Protein AF-A0A834ICP0-F1 (afdb_monomer)

Foldseek 3Di:
DVVVVVVVVVVVVVVPPPVVVVVVCCVVPDDPVVPVQLVVLLVCCVPPRADDPDQPCVVVVHPDSSRSRSVVSSVVVVCVVQCVPVVSVVVVLVVVLVVVCVVCVVVVHDSVVSPD

InterPro domains:
  IPR019392 Mitoguardin [PF10265] (9-115)

Nearest PDB structures (foldseek):
  7x15-assembly1_A  TM=8.744E-01  e=1.264E-04  Danio rerio
  8edv-assembly1_A  TM=8.332E-01  e=4.193E-02  Caenorhabditis elegans
  8edv-assembly2_D  TM=6.110E-01  e=1.012E-02  Caenorhabditis elegans

Structure (mmCIF, N/CA/C/O backbone):
data_AF-A0A834ICP0-F1
#
_entry.id   AF-A0A834ICP0-F1
#
loop_
_atom_site.group_PDB
_atom_site.id
_atom_site.type_symbol
_atom_site.label_atom_id
_atom_site.label_alt_id
_atom_site.label_comp_id
_atom_site.label_asym_id
_atom_site.label_entity_id
_atom_site.label_seq_id
_atom_site.pdbx_PDB_ins_code
_atom_site.Cartn_x
_atom_site.Cartn_y
_atom_site.Cartn_z
_atom_site.occupancy
_atom_site.B_iso_or_equiv
_atom_site.auth_seq_id
_atom_site.auth_comp_id
_atom_site.auth_asym_id
_atom_site.auth_atom_id
_atom_site.pdbx_PDB_model_num
ATOM 1 N N . MET A 1 1 ? -35.637 -8.996 44.145 1.00 51.62 1 MET A N 1
ATOM 2 C CA . MET A 1 1 ? -34.949 -9.848 43.150 1.00 51.62 1 MET A CA 1
ATOM 3 C C . MET A 1 1 ? -34.665 -9.137 41.822 1.00 51.62 1 MET A C 1
ATOM 5 O O . MET A 1 1 ? -33.559 -9.267 41.335 1.00 51.62 1 MET A O 1
ATOM 9 N N . GLN A 1 2 ? -35.584 -8.353 41.232 1.00 51.03 2 GLN A N 1
ATOM 10 C CA . GLN A 1 2 ? -35.299 -7.605 39.980 1.00 51.03 2 GLN A CA 1
ATOM 11 C C . GLN A 1 2 ? -34.540 -6.274 40.172 1.00 51.03 2 GLN A C 1
ATOM 13 O O . GLN A 1 2 ? -34.039 -5.712 39.205 1.00 51.03 2 GLN A O 1
ATOM 18 N N . GLN A 1 3 ? -34.422 -5.778 41.407 1.00 48.97 3 GLN A N 1
ATOM 19 C CA . GLN A 1 3 ? -33.777 -4.493 41.710 1.00 48.97 3 GLN A CA 1
ATOM 20 C C . GLN A 1 3 ? -32.254 -4.600 41.916 1.00 48.97 3 GLN A C 1
ATOM 22 O O . GLN A 1 3 ? -31.555 -3.611 41.738 1.00 48.97 3 GLN A O 1
ATOM 27 N N . GLU A 1 4 ? -31.741 -5.800 42.213 1.00 51.19 4 GLU A N 1
ATOM 28 C CA . GLU A 1 4 ? -30.307 -6.058 42.444 1.00 51.19 4 GLU A CA 1
ATOM 29 C C . GLU A 1 4 ? -29.507 -6.212 41.140 1.00 51.19 4 GLU A C 1
ATOM 31 O O . GLU A 1 4 ? -28.313 -5.915 41.096 1.00 51.19 4 GLU A O 1
ATOM 36 N N . LEU A 1 5 ? -30.169 -6.627 40.053 1.00 54.56 5 LEU A N 1
ATOM 37 C CA . LEU A 1 5 ? -29.543 -6.726 38.735 1.00 54.56 5 LEU A CA 1
ATOM 38 C C . LEU A 1 5 ? -29.235 -5.336 38.176 1.00 54.56 5 LEU A C 1
ATOM 40 O O . LEU A 1 5 ? -28.114 -5.104 37.754 1.00 54.56 5 LEU A O 1
ATOM 44 N N . ALA A 1 6 ? -30.163 -4.377 38.246 1.00 53.78 6 ALA A N 1
ATOM 45 C CA . ALA A 1 6 ? -29.900 -3.021 37.758 1.00 53.78 6 ALA A CA 1
ATOM 46 C C . ALA A 1 6 ? -28.702 -2.378 38.482 1.00 53.78 6 ALA A C 1
ATOM 48 O O . ALA A 1 6 ? -27.810 -1.847 37.828 1.00 53.78 6 ALA A O 1
ATOM 49 N N . SER A 1 7 ? -28.623 -2.507 39.810 1.00 52.59 7 SER A N 1
ATOM 50 C CA . SER A 1 7 ? -27.489 -2.004 40.597 1.00 52.59 7 SER A CA 1
ATOM 51 C C . SER A 1 7 ? -26.161 -2.669 40.237 1.00 52.59 7 SER A C 1
ATOM 53 O O . SER A 1 7 ? -25.155 -1.977 40.178 1.00 52.59 7 SER A O 1
ATOM 55 N N . SER A 1 8 ? -26.152 -3.968 39.921 1.00 52.59 8 SER A N 1
ATOM 56 C CA . SER A 1 8 ? -24.935 -4.663 39.480 1.00 52.59 8 SER A CA 1
ATOM 57 C C . SER A 1 8 ? -24.444 -4.171 38.112 1.00 52.59 8 SER A C 1
ATOM 59 O O . SER A 1 8 ? -23.240 -4.051 37.913 1.00 52.59 8 SER A O 1
ATOM 61 N N . TRP A 1 9 ? -25.345 -3.827 37.185 1.00 52.19 9 TRP A N 1
ATOM 62 C CA . TRP A 1 9 ? -24.963 -3.246 35.890 1.00 52.19 9 TRP A CA 1
ATOM 63 C C . TRP A 1 9 ? -24.444 -1.809 36.036 1.00 52.19 9 TRP A C 1
A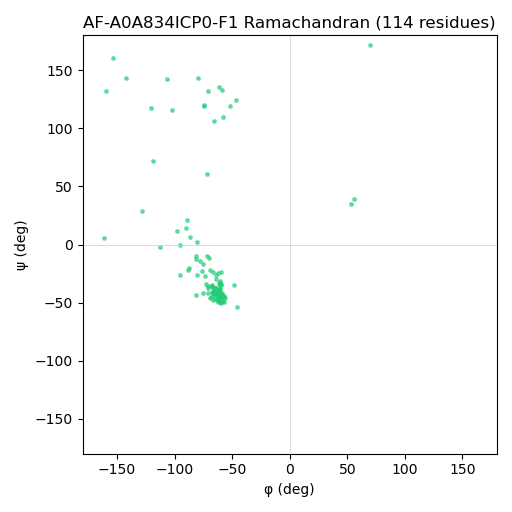TOM 65 O O . TRP A 1 9 ? -23.489 -1.443 35.358 1.00 52.19 9 TRP A O 1
ATOM 75 N N . PHE A 1 10 ? -25.028 -1.013 36.940 1.00 51.12 10 PHE A N 1
ATOM 76 C CA . PHE A 1 10 ? -24.539 0.338 37.241 1.00 51.12 10 PHE A CA 1
ATOM 77 C C . PHE A 1 10 ? -23.203 0.330 38.001 1.00 51.12 10 PHE A C 1
ATOM 79 O O . PHE A 1 10 ? -22.361 1.174 37.722 1.00 51.12 10 PHE A O 1
ATOM 86 N N . GLN A 1 11 ? -22.969 -0.635 38.895 1.00 48.97 11 GLN A N 1
ATOM 87 C CA . GLN A 1 11 ? -21.700 -0.770 39.626 1.00 48.97 11 GLN A CA 1
ATOM 88 C C . GLN A 1 11 ? -20.552 -1.271 38.738 1.00 48.97 11 GLN A C 1
ATOM 90 O O . GLN A 1 11 ? -19.422 -0.828 38.899 1.00 48.97 11 GLN A O 1
ATOM 95 N N . ASN A 1 12 ? -20.831 -2.130 37.754 1.00 50.59 12 ASN A N 1
ATOM 96 C CA . ASN A 1 12 ? -19.814 -2.602 36.805 1.00 50.59 12 ASN A CA 1
ATOM 97 C C . ASN A 1 12 ? -19.440 -1.552 35.740 1.00 50.59 12 ASN A C 1
ATOM 99 O O . ASN A 1 12 ? -18.420 -1.694 35.077 1.00 50.59 12 ASN A O 1
ATOM 103 N N . ALA A 1 13 ? -20.254 -0.509 35.557 1.00 48.78 13 ALA A N 1
ATOM 104 C CA . ALA A 1 13 ? -19.921 0.634 34.703 1.00 48.78 13 ALA A CA 1
ATOM 105 C C . ALA A 1 13 ? -19.008 1.655 35.410 1.00 48.78 13 ALA A C 1
ATOM 107 O O . ALA A 1 13 ? -18.505 2.574 34.768 1.00 48.78 13 ALA A O 1
ATOM 108 N N . GLU A 1 14 ? -18.813 1.498 36.724 1.00 50.12 14 GLU A N 1
ATOM 109 C CA . GLU A 1 14 ? -17.978 2.360 37.562 1.00 50.12 14 GLU A CA 1
ATOM 110 C C . GLU A 1 14 ? -16.550 1.814 37.741 1.00 50.12 14 GLU A C 1
ATOM 112 O O . GLU A 1 14 ? -15.701 2.489 38.320 1.00 50.12 14 GLU A O 1
ATOM 117 N N . GLU A 1 15 ? -16.232 0.656 37.145 1.00 49.84 15 GLU A N 1
ATOM 118 C CA . GLU A 1 15 ? -14.857 0.320 36.748 1.00 49.84 15 GLU A CA 1
ATOM 119 C C . GLU A 1 15 ? -14.487 1.192 35.535 1.00 49.84 15 GLU A C 1
ATOM 121 O O . GLU A 1 15 ? -14.274 0.745 34.408 1.00 49.84 15 GLU A O 1
ATOM 126 N N . VAL A 1 16 ? -14.524 2.502 35.771 1.00 53.66 16 VAL A N 1
ATOM 127 C CA . VAL A 1 16 ? -14.046 3.532 34.867 1.00 53.66 16 VAL A CA 1
ATOM 128 C C . VAL A 1 16 ? -12.546 3.313 34.796 1.00 53.66 16 VAL A C 1
ATOM 130 O O . VAL A 1 16 ? -11.838 3.586 35.763 1.00 53.66 16 VAL A O 1
ATOM 133 N N . ALA A 1 17 ? -12.074 2.769 33.674 1.00 56.22 17 ALA A N 1
ATOM 134 C CA . ALA A 1 17 ? -10.652 2.754 33.364 1.00 56.22 17 ALA A CA 1
ATOM 135 C C . ALA A 1 17 ? -10.097 4.162 33.627 1.00 56.22 17 ALA A C 1
ATOM 137 O O . ALA A 1 17 ? -10.661 5.141 33.129 1.00 56.22 17 ALA A O 1
ATOM 138 N N . ASP A 1 18 ? -9.063 4.266 34.466 1.00 61.38 18 ASP A N 1
ATOM 139 C CA . ASP A 1 18 ? -8.498 5.551 34.859 1.00 61.38 18 ASP A CA 1
ATOM 140 C C . ASP A 1 18 ? -8.045 6.287 33.592 1.00 61.38 18 ASP A C 1
ATOM 142 O O . ASP A 1 18 ? -7.114 5.875 32.899 1.00 61.38 18 ASP A O 1
ATOM 146 N N . LEU A 1 19 ? -8.757 7.360 33.242 1.00 58.25 19 LEU A N 1
ATOM 147 C CA . LEU A 1 19 ? -8.530 8.109 32.006 1.00 58.25 19 LEU A CA 1
ATOM 148 C C . LEU A 1 19 ? -7.104 8.680 31.950 1.00 58.25 19 LEU A C 1
ATOM 150 O O . LEU A 1 19 ? -6.578 8.875 30.857 1.00 58.25 19 LEU A O 1
ATOM 154 N N . LYS A 1 20 ? -6.454 8.874 33.109 1.00 58.22 20 LYS A N 1
ATOM 155 C CA . LYS A 1 20 ? -5.036 9.252 33.197 1.00 58.22 20 LYS A CA 1
ATOM 156 C C . LYS A 1 20 ? -4.085 8.165 32.719 1.00 58.22 20 LYS A C 1
ATOM 158 O O . LYS A 1 20 ? -3.076 8.478 32.098 1.00 58.22 20 LYS A O 1
ATOM 163 N N . GLU A 1 21 ? -4.397 6.902 32.986 1.00 59.84 21 GLU A N 1
ATOM 164 C CA . GLU A 1 21 ? -3.594 5.779 32.500 1.00 59.84 21 GLU A CA 1
ATOM 165 C C . GLU A 1 21 ? -3.656 5.740 30.964 1.00 59.84 21 GLU A C 1
ATOM 167 O O . GLU A 1 21 ? -2.644 5.547 30.298 1.00 59.84 21 GLU A O 1
ATOM 172 N N . PHE A 1 22 ? -4.822 6.050 30.385 1.00 56.78 22 PHE A N 1
ATOM 173 C CA . PHE A 1 22 ? -5.014 6.186 28.937 1.00 56.78 22 PHE A CA 1
ATOM 174 C C . PHE A 1 22 ? -4.276 7.394 28.324 1.00 56.78 22 PHE A C 1
ATOM 176 O O . PHE A 1 22 ? -3.785 7.296 27.198 1.00 56.78 22 PHE A O 1
ATOM 183 N N . GLU A 1 23 ? -4.163 8.514 29.050 1.00 59.50 23 GLU A N 1
ATOM 184 C CA . GLU A 1 23 ? -3.366 9.681 28.635 1.00 59.50 23 GLU A CA 1
ATOM 185 C C . GLU A 1 23 ? -1.866 9.352 28.554 1.00 59.50 23 GLU A C 1
ATOM 187 O O . GLU A 1 23 ? -1.224 9.742 27.580 1.00 59.50 23 GLU A O 1
ATOM 192 N N . GLU A 1 24 ? -1.311 8.569 29.488 1.00 62.66 24 GLU A N 1
ATOM 193 C CA . GLU A 1 24 ? 0.093 8.118 29.422 1.00 62.66 24 GLU A CA 1
ATOM 194 C C . GLU A 1 24 ? 0.363 7.206 28.210 1.00 62.66 24 GLU A C 1
ATOM 196 O O . GLU A 1 24 ? 1.457 7.218 27.641 1.00 62.66 24 GLU A O 1
ATOM 201 N N . PHE A 1 25 ? -0.641 6.448 27.757 1.00 58.56 25 PHE A N 1
ATOM 202 C CA . PHE A 1 25 ? -0.551 5.671 26.517 1.00 58.56 25 PHE A CA 1
ATOM 203 C C . PHE A 1 25 ? -0.693 6.530 25.252 1.00 58.56 25 PHE A C 1
ATOM 205 O O . PHE A 1 25 ? -0.207 6.122 24.194 1.00 58.56 25 PHE A O 1
ATOM 212 N N . SER A 1 26 ? -1.315 7.710 25.331 1.00 59.66 26 SER A N 1
ATOM 213 C CA . SER A 1 26 ? -1.521 8.589 24.169 1.00 59.66 26 SER A CA 1
ATOM 214 C C . SER A 1 26 ? -0.208 9.104 23.565 1.00 59.66 26 SER A C 1
ATOM 216 O O . SER A 1 26 ? -0.131 9.299 22.358 1.00 59.66 26 SER A O 1
ATOM 218 N N . ASP A 1 27 ? 0.865 9.196 24.357 1.00 60.16 27 ASP A N 1
ATOM 219 C CA . ASP A 1 27 ? 2.204 9.527 23.851 1.00 60.16 27 ASP A CA 1
ATOM 220 C C . ASP A 1 27 ? 2.816 8.395 22.996 1.00 60.16 27 ASP A C 1
ATOM 222 O O . ASP A 1 27 ? 3.705 8.633 22.174 1.00 60.16 27 ASP A O 1
ATOM 226 N N . TYR A 1 28 ? 2.340 7.154 23.159 1.00 59.84 28 TYR A N 1
ATOM 227 C CA . TYR A 1 28 ? 2.800 5.982 22.403 1.00 59.84 28 TYR A CA 1
ATOM 228 C C . TYR A 1 28 ? 1.931 5.676 21.181 1.00 59.84 28 TYR A C 1
ATOM 230 O O . TYR A 1 28 ? 2.415 5.071 20.217 1.00 59.84 28 TYR A O 1
ATOM 238 N N . PHE A 1 29 ? 0.659 6.076 21.208 1.00 61.06 29 PHE A N 1
ATOM 239 C CA . PHE A 1 29 ? -0.268 5.884 20.102 1.00 61.06 29 PHE A CA 1
ATOM 240 C C . PHE A 1 29 ? -0.440 7.194 19.345 1.00 61.06 29 PHE A C 1
ATOM 242 O O . PHE A 1 29 ? -0.963 8.154 19.898 1.00 61.06 29 PHE A O 1
ATOM 249 N N . PRO A 1 30 ? -0.037 7.261 18.069 1.00 67.31 30 PRO A N 1
ATOM 250 C CA . PRO A 1 30 ? -0.163 8.501 17.334 1.00 67.31 30 PRO A CA 1
ATOM 251 C C . PRO A 1 30 ? -1.635 8.908 17.236 1.00 67.31 30 PRO A C 1
ATOM 253 O O . PRO A 1 30 ? -2.496 8.075 16.935 1.00 67.31 30 PRO A O 1
ATOM 256 N N . ASP A 1 31 ? -1.894 10.192 17.482 1.00 75.38 31 ASP A N 1
ATOM 257 C CA . ASP A 1 31 ? -3.235 10.763 17.480 1.00 75.38 31 ASP A CA 1
ATOM 258 C C . ASP A 1 31 ? -3.960 10.416 16.174 1.00 75.38 31 ASP A C 1
ATOM 260 O O . ASP A 1 31 ? -3.519 10.767 15.073 1.00 75.38 31 ASP A O 1
ATOM 264 N N . LEU A 1 32 ? -5.079 9.701 16.290 1.00 70.50 32 LEU A N 1
ATOM 265 C CA . LEU A 1 32 ? -5.865 9.255 15.147 1.00 70.50 32 LEU A CA 1
ATOM 266 C C . LEU A 1 32 ? -6.408 10.440 14.336 1.00 70.50 32 LEU A C 1
ATOM 268 O O . LEU A 1 32 ? -6.683 10.288 13.142 1.00 70.50 32 LEU A O 1
ATOM 272 N N . GLU A 1 33 ? -6.561 11.609 14.965 1.00 76.69 33 GLU A N 1
ATOM 273 C CA . GLU A 1 33 ? -6.957 12.860 14.312 1.00 76.69 33 GLU A CA 1
ATOM 274 C C . GLU A 1 33 ? -5.895 13.378 13.338 1.00 76.69 33 GLU A C 1
ATOM 276 O O . GLU A 1 33 ? -6.230 14.020 12.340 1.00 76.69 33 GLU A O 1
ATOM 281 N N . SER A 1 34 ? -4.629 12.994 13.524 1.00 86.88 34 SER A N 1
ATOM 282 C CA . SER A 1 34 ? -3.542 13.343 12.604 1.00 86.88 34 SER A CA 1
ATOM 283 C C . SER A 1 34 ? -3.594 12.590 11.263 1.00 86.88 34 SER A C 1
ATOM 285 O O . SER A 1 34 ? -2.880 12.949 10.321 1.00 86.88 34 SER A O 1
ATOM 287 N N . TYR A 1 35 ?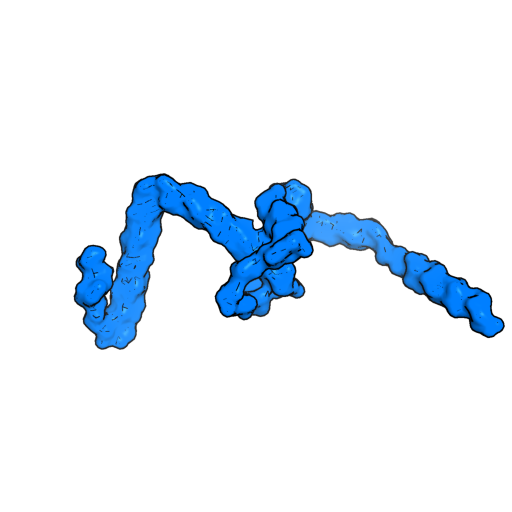 -4.466 11.579 11.124 1.00 90.25 35 TYR A N 1
ATOM 288 C CA . TYR A 1 35 ? -4.552 10.715 9.941 1.00 90.25 35 TYR A CA 1
ATOM 289 C C . TYR A 1 35 ? -5.917 10.788 9.239 1.00 90.25 35 TYR A C 1
ATOM 291 O O . TYR A 1 35 ? -6.676 9.810 9.232 1.00 90.25 35 TYR A O 1
ATOM 299 N N . PRO A 1 36 ? -6.232 11.898 8.547 1.00 91.19 36 PRO A N 1
ATOM 300 C CA . PRO A 1 36 ? -7.550 12.110 7.943 1.00 91.19 36 PRO A CA 1
ATOM 301 C C . PRO A 1 36 ? -7.921 11.048 6.897 1.00 91.19 36 PRO A C 1
ATOM 303 O O . PRO A 1 36 ? -9.084 10.659 6.791 1.00 91.19 36 PRO A O 1
ATOM 306 N N . LEU A 1 37 ? -6.940 10.523 6.150 1.00 91.62 37 LEU A N 1
ATOM 307 C CA . LEU A 1 37 ? -7.170 9.436 5.189 1.00 91.62 37 LEU A CA 1
ATOM 308 C C . LEU A 1 37 ? -7.586 8.136 5.883 1.00 91.62 37 LEU A C 1
ATOM 310 O O . LEU A 1 37 ? -8.468 7.432 5.398 1.00 91.62 37 LEU A O 1
ATOM 314 N N . TYR A 1 38 ? -6.976 7.833 7.028 1.00 94.94 38 TYR A N 1
ATOM 315 C CA . TYR A 1 38 ? -7.297 6.635 7.792 1.00 94.94 38 TYR A CA 1
ATOM 316 C C . TYR A 1 38 ? -8.672 6.748 8.448 1.00 94.94 38 TYR A C 1
ATOM 318 O O . TYR A 1 38 ? -9.469 5.821 8.349 1.00 94.94 38 TYR A O 1
ATOM 326 N N . GLN A 1 39 ? -9.013 7.913 9.002 1.00 94.31 39 GLN A N 1
ATOM 327 C CA . GLN A 1 39 ? -10.363 8.160 9.509 1.00 94.31 39 GLN A CA 1
ATOM 328 C C . GLN A 1 39 ? -11.433 8.023 8.418 1.00 94.31 39 GLN A C 1
ATOM 330 O O . GLN A 1 39 ? -12.479 7.414 8.643 1.00 94.31 39 GLN A O 1
ATOM 335 N N . ALA A 1 40 ? -11.177 8.558 7.220 1.00 94.38 40 ALA A N 1
ATOM 336 C CA . ALA A 1 40 ? -12.079 8.389 6.085 1.00 94.38 40 ALA A CA 1
ATOM 337 C C . ALA A 1 40 ? -12.232 6.907 5.697 1.00 94.38 40 ALA A C 1
ATOM 339 O O . ALA A 1 40 ? -13.344 6.456 5.423 1.00 94.38 40 ALA A O 1
ATOM 340 N N . ALA A 1 41 ? -11.140 6.138 5.740 1.00 96.38 41 ALA A N 1
ATOM 341 C CA . ALA A 1 41 ? -11.169 4.703 5.486 1.00 96.38 41 ALA A CA 1
ATOM 342 C C . ALA A 1 41 ? -12.000 3.938 6.531 1.00 96.38 41 ALA A C 1
ATOM 344 O O . ALA A 1 41 ? -12.781 3.067 6.156 1.00 96.38 41 ALA A O 1
ATOM 345 N N . LEU A 1 42 ? -11.895 4.281 7.819 1.00 94.94 42 LEU A N 1
ATOM 346 C CA . LEU A 1 42 ? -12.711 3.667 8.875 1.00 94.94 42 LEU A CA 1
ATOM 347 C C . LEU A 1 42 ? -14.206 3.959 8.679 1.00 94.94 42 LEU A C 1
ATOM 349 O O . LEU A 1 42 ? -15.020 3.041 8.715 1.00 94.94 42 LEU A O 1
ATOM 353 N N . LYS A 1 43 ? -14.564 5.200 8.329 1.00 94.94 43 LYS A N 1
ATOM 354 C CA . LYS A 1 43 ? -15.950 5.546 7.965 1.00 94.94 43 LYS A CA 1
ATOM 355 C C . LYS A 1 43 ? -16.440 4.759 6.747 1.00 94.94 43 LYS A C 1
ATOM 357 O O . LYS A 1 43 ? -17.602 4.366 6.683 1.00 94.94 43 LYS A O 1
ATOM 362 N N . GLN A 1 44 ? -15.583 4.531 5.752 1.00 95.62 44 GLN A N 1
ATOM 363 C CA . GLN A 1 44 ? -15.942 3.704 4.599 1.00 95.62 44 GLN A CA 1
ATOM 364 C C . GLN A 1 44 ? -16.149 2.236 4.995 1.00 95.62 44 GLN A C 1
ATOM 366 O O . GLN A 1 44 ? -17.086 1.599 4.509 1.00 95.62 44 GLN A O 1
ATOM 371 N N . LEU A 1 45 ? -15.300 1.709 5.879 1.00 96.44 45 LEU A N 1
ATOM 372 C CA . LEU A 1 45 ? -15.419 0.351 6.396 1.00 96.44 45 LEU A CA 1
ATOM 373 C C . LEU A 1 45 ? -16.781 0.133 7.071 1.00 96.44 45 LEU A C 1
ATOM 375 O O . LEU A 1 45 ? -17.437 -0.861 6.773 1.00 96.44 45 LEU A O 1
ATOM 379 N N . GLU A 1 46 ? -17.225 1.081 7.897 1.00 94.88 46 GLU A N 1
ATOM 380 C CA . GLU A 1 46 ? -18.525 1.039 8.583 1.00 94.88 46 GLU A CA 1
ATOM 381 C C . GLU A 1 46 ? -19.718 1.104 7.615 1.00 94.88 46 GLU A C 1
ATOM 383 O O . GLU A 1 46 ? -20.698 0.383 7.786 1.00 94.88 46 GLU A O 1
ATOM 388 N N . ASN A 1 47 ? -19.637 1.949 6.582 1.00 90.69 47 ASN A N 1
ATOM 389 C CA . ASN A 1 47 ? -20.778 2.253 5.711 1.00 90.69 47 ASN A CA 1
ATOM 390 C C . ASN A 1 47 ? -20.948 1.302 4.516 1.00 90.69 47 ASN A C 1
ATOM 392 O O . ASN A 1 47 ? -22.031 1.228 3.937 1.00 90.69 47 ASN A O 1
ATOM 396 N N . GLY A 1 48 ? -19.892 0.603 4.100 1.00 84.94 48 GLY A N 1
ATOM 397 C CA . GLY A 1 48 ? -19.945 -0.241 2.900 1.00 84.94 48 GLY A CA 1
ATOM 398 C C . GLY A 1 48 ? -18.855 -1.299 2.801 1.00 84.94 48 GLY A C 1
ATOM 399 O O . GLY A 1 48 ? -18.761 -1.983 1.781 1.00 84.94 48 GLY A O 1
ATOM 400 N N . GLY A 1 49 ? -18.031 -1.445 3.839 1.00 92.25 49 GLY A N 1
ATOM 401 C CA . GLY A 1 49 ? -16.885 -2.336 3.820 1.00 92.25 49 GLY A CA 1
ATOM 402 C C . GLY A 1 49 ? -15.759 -1.863 2.895 1.00 92.25 49 GLY A C 1
ATOM 403 O O . GLY A 1 49 ? -15.874 -0.923 2.105 1.00 92.25 49 GLY A O 1
ATOM 404 N N . ILE A 1 50 ? -14.626 -2.555 2.981 1.00 96.75 50 ILE A N 1
ATOM 405 C CA . ILE A 1 50 ? -13.477 -2.341 2.099 1.00 96.75 50 ILE A CA 1
ATOM 406 C C . ILE A 1 50 ? -13.199 -3.659 1.373 1.00 96.75 50 ILE A C 1
ATOM 408 O O . ILE A 1 50 ? -12.848 -4.646 2.024 1.00 96.75 50 ILE A O 1
ATOM 412 N N . PRO A 1 51 ? -13.311 -3.705 0.031 1.00 94.94 51 PRO A N 1
ATOM 413 C CA . PRO A 1 51 ? -13.039 -4.921 -0.720 1.00 94.94 51 PRO A CA 1
ATOM 414 C C . PRO A 1 51 ? -11.615 -5.417 -0.485 1.00 94.94 51 PRO A C 1
ATOM 416 O O . PRO A 1 51 ? -10.642 -4.666 -0.598 1.00 94.94 51 PRO A O 1
ATOM 419 N N . CYS A 1 52 ? -11.459 -6.705 -0.217 1.00 95.25 52 CYS A N 1
ATOM 420 C CA . CYS A 1 52 ? -10.154 -7.321 -0.047 1.00 95.25 52 CYS A CA 1
ATOM 421 C C . CYS A 1 52 ? -10.144 -8.720 -0.660 1.00 95.25 52 CYS A C 1
ATOM 423 O O . CYS A 1 52 ? -11.140 -9.431 -0.598 1.00 95.25 52 CYS A O 1
ATOM 425 N N . ARG A 1 53 ? -9.018 -9.108 -1.272 1.00 95.00 53 ARG A N 1
ATOM 426 C CA . ARG A 1 53 ? -8.853 -10.461 -1.828 1.00 95.00 53 ARG A CA 1
ATOM 427 C C . ARG A 1 53 ? -8.627 -11.492 -0.725 1.00 95.00 53 ARG A C 1
ATOM 429 O O . ARG A 1 53 ? -9.134 -12.603 -0.806 1.00 95.00 53 ARG A O 1
ATOM 436 N N . THR A 1 54 ? -7.819 -11.141 0.273 1.00 96.38 54 THR A N 1
ATOM 437 C CA . THR A 1 54 ? -7.439 -12.023 1.381 1.00 96.38 54 THR A CA 1
ATOM 438 C C . THR A 1 54 ? -6.964 -11.166 2.545 1.00 96.38 54 THR A C 1
ATOM 440 O O . THR A 1 54 ? -6.139 -10.274 2.342 1.00 96.38 54 THR A O 1
ATOM 443 N N . LEU A 1 55 ? -7.453 -11.442 3.751 1.00 97.31 55 LEU A N 1
ATOM 444 C CA . LEU A 1 55 ? -6.969 -10.796 4.967 1.00 97.31 55 LEU A CA 1
ATOM 445 C C . LEU A 1 55 ? -5.565 -11.311 5.301 1.00 97.31 55 LEU A C 1
ATOM 447 O O . LEU A 1 55 ? -5.300 -12.511 5.252 1.00 97.31 55 LEU A O 1
ATOM 451 N N . ARG A 1 56 ? -4.648 -10.389 5.597 1.00 97.00 56 ARG A N 1
ATOM 452 C CA . ARG A 1 56 ? -3.260 -10.693 5.992 1.00 97.00 56 ARG A CA 1
ATOM 453 C C . ARG A 1 56 ? -2.879 -9.987 7.290 1.00 97.00 56 ARG A C 1
ATOM 455 O O . ARG A 1 56 ? -1.712 -9.667 7.491 1.00 97.00 56 ARG A O 1
ATOM 462 N N . THR A 1 57 ? -3.875 -9.745 8.134 1.00 97.25 57 THR A N 1
ATOM 463 C CA . THR A 1 57 ? -3.822 -8.954 9.366 1.00 97.25 57 THR A CA 1
ATOM 464 C C . THR A 1 57 ? -2.603 -9.291 10.221 1.00 97.25 57 THR A C 1
ATOM 466 O O . THR A 1 57 ? -1.779 -8.416 10.472 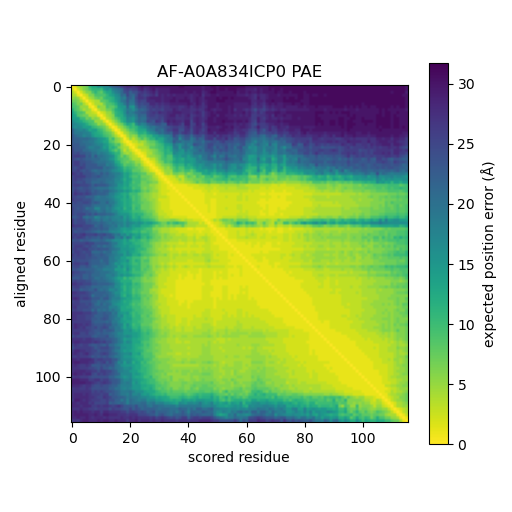1.00 97.25 57 THR A O 1
ATOM 469 N N . GLU A 1 58 ? -2.404 -10.570 10.545 1.00 96.81 58 GLU A N 1
ATOM 470 C CA . GLU A 1 58 ? -1.270 -11.031 11.356 1.00 96.81 58 GLU A CA 1
ATOM 471 C C . GLU A 1 58 ? 0.082 -10.882 10.641 1.00 96.81 58 GLU A C 1
ATOM 473 O O . GLU A 1 58 ? 1.064 -10.444 11.238 1.00 96.81 58 GLU A O 1
ATOM 478 N N . VAL A 1 59 ? 0.137 -11.185 9.337 1.00 97.12 59 VAL A N 1
ATOM 479 C CA . VAL A 1 59 ? 1.373 -11.128 8.529 1.00 97.12 59 VAL A CA 1
ATOM 480 C C . VAL A 1 59 ? 1.953 -9.716 8.508 1.00 97.12 59 VAL A C 1
ATOM 482 O O . VAL A 1 59 ? 3.169 -9.545 8.569 1.00 97.12 59 VAL A O 1
ATOM 485 N N . VAL A 1 60 ? 1.084 -8.704 8.434 1.00 95.44 60 VAL A N 1
ATOM 486 C CA . VAL A 1 60 ? 1.484 -7.289 8.466 1.00 95.44 60 VAL A CA 1
ATOM 487 C C . VAL A 1 60 ? 1.349 -6.660 9.854 1.00 95.44 60 VAL A C 1
ATOM 489 O O . VAL A 1 60 ? 1.461 -5.442 9.976 1.00 95.44 60 VAL A O 1
ATOM 492 N N . LYS A 1 61 ? 1.135 -7.479 10.892 1.00 94.88 61 LYS A N 1
ATOM 493 C CA . LYS A 1 61 ? 1.088 -7.074 12.304 1.00 94.88 61 LYS A CA 1
ATOM 494 C C . LYS A 1 61 ? 0.071 -5.965 12.602 1.00 94.88 61 LYS A C 1
ATOM 496 O O . LYS A 1 61 ? 0.351 -5.058 13.379 1.00 94.88 61 LYS A O 1
ATOM 501 N N . CYS A 1 62 ? -1.096 -6.023 11.968 1.00 95.38 62 CYS A N 1
ATOM 502 C CA . CYS A 1 62 ? -2.243 -5.219 12.386 1.00 95.38 62 CYS A CA 1
ATOM 503 C C . CYS A 1 62 ? -2.922 -5.897 13.586 1.00 95.38 62 CYS A C 1
ATOM 505 O O . CYS A 1 62 ? -3.003 -7.123 13.634 1.00 95.38 62 CYS A O 1
ATOM 507 N N . GLY A 1 63 ? -3.417 -5.110 14.540 1.00 93.12 63 GLY A N 1
ATOM 508 C CA . GLY A 1 63 ? -4.115 -5.584 15.737 1.00 93.12 63 GLY A CA 1
ATOM 509 C C . GLY A 1 63 ? -5.567 -5.997 15.488 1.00 93.12 63 GLY A C 1
ATOM 510 O O . GLY A 1 63 ? -6.166 -6.668 16.322 1.00 93.12 63 GLY A O 1
ATOM 511 N N . SER A 1 6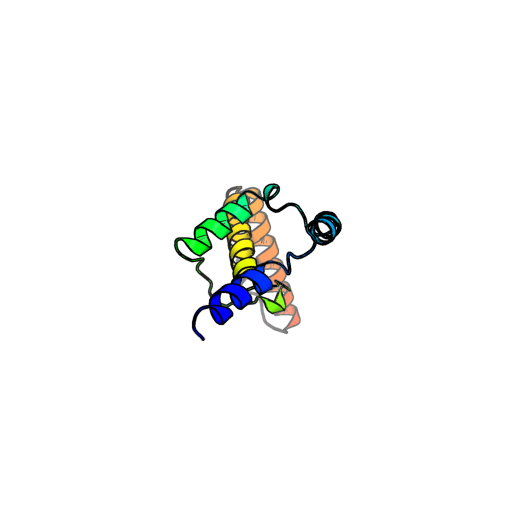4 ? -6.144 -5.628 14.342 1.00 95.31 64 SER A N 1
ATOM 512 C CA . SER A 1 64 ? -7.474 -6.081 13.921 1.00 95.31 64 SER A CA 1
ATOM 513 C C . SER A 1 64 ? -7.638 -6.078 12.401 1.00 95.31 64 SER A C 1
ATOM 515 O O . SER A 1 64 ? -6.930 -5.368 11.680 1.00 95.31 64 SER A O 1
ATOM 517 N N . ASP A 1 65 ? -8.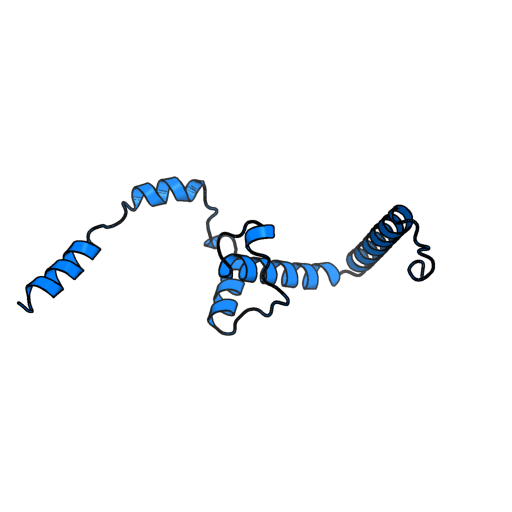626 -6.825 11.904 1.00 96.62 65 ASP A N 1
ATOM 518 C CA . ASP A 1 65 ? -9.000 -6.799 10.485 1.00 96.62 65 ASP A CA 1
ATOM 519 C C . ASP A 1 65 ? -9.474 -5.409 10.045 1.00 96.62 65 ASP A C 1
ATOM 521 O O . ASP A 1 65 ? -9.217 -4.999 8.913 1.00 96.62 65 ASP A O 1
ATOM 525 N N . GLY A 1 66 ? -10.119 -4.654 10.941 1.00 96.00 66 GLY A N 1
ATOM 526 C CA . GLY A 1 66 ? -10.537 -3.281 10.665 1.00 96.00 66 GLY A CA 1
ATOM 527 C C . GLY A 1 66 ? -9.348 -2.350 10.441 1.00 96.00 66 GLY A C 1
ATOM 528 O O . GLY A 1 66 ? -9.320 -1.607 9.458 1.00 96.00 66 GLY A O 1
ATOM 529 N N . GLU A 1 67 ? -8.319 -2.462 11.284 1.00 94.75 67 GLU A N 1
ATOM 530 C CA . GLU A 1 67 ? -7.065 -1.728 11.110 1.00 94.75 67 GLU A CA 1
ATOM 531 C C . GLU A 1 67 ? -6.373 -2.099 9.794 1.00 94.75 67 GLU A C 1
ATOM 533 O O . GLU A 1 67 ? -5.965 -1.222 9.026 1.00 94.75 67 GLU A O 1
ATOM 538 N N . TYR A 1 68 ? -6.294 -3.400 9.499 1.00 97.31 68 TYR A N 1
ATOM 539 C CA . TYR A 1 68 ? -5.727 -3.901 8.252 1.00 97.31 68 TYR A CA 1
ATOM 540 C C . TYR A 1 68 ? -6.449 -3.327 7.028 1.00 97.31 68 TYR A C 1
ATOM 542 O O . TYR A 1 68 ? -5.810 -2.806 6.111 1.00 97.31 68 TYR A O 1
ATOM 550 N N . LEU A 1 69 ? -7.781 -3.392 7.012 1.00 97.88 69 LEU A N 1
ATOM 551 C CA . LEU A 1 69 ? -8.597 -2.909 5.902 1.00 97.88 69 LEU A CA 1
ATOM 552 C C . LEU A 1 69 ? -8.494 -1.391 5.739 1.00 97.88 69 LEU A C 1
ATOM 554 O O . LEU A 1 69 ? -8.336 -0.920 4.610 1.00 97.88 69 LEU A O 1
ATOM 558 N N . GLY A 1 70 ? -8.513 -0.634 6.839 1.00 96.75 70 GLY A N 1
ATOM 559 C CA . GLY A 1 70 ? -8.332 0.816 6.816 1.00 96.75 70 GLY A CA 1
ATOM 560 C C . GLY A 1 70 ? -6.980 1.213 6.217 1.00 96.75 70 GLY A C 1
ATOM 561 O O . GLY A 1 70 ? -6.923 1.989 5.261 1.00 96.75 70 GLY A O 1
ATOM 562 N N . LYS A 1 71 ? -5.882 0.608 6.693 1.00 96.25 71 LYS A N 1
ATOM 563 C CA . LYS A 1 71 ? -4.528 0.851 6.162 1.00 96.25 71 LYS A CA 1
ATOM 564 C C . LYS A 1 71 ? -4.402 0.436 4.696 1.00 96.25 71 LYS A C 1
ATOM 566 O O . LYS A 1 71 ? -3.835 1.174 3.888 1.00 96.25 71 LYS A O 1
ATOM 571 N N . LEU A 1 72 ? -4.968 -0.713 4.325 1.00 97.25 72 LEU A N 1
ATOM 572 C CA . LEU A 1 72 ?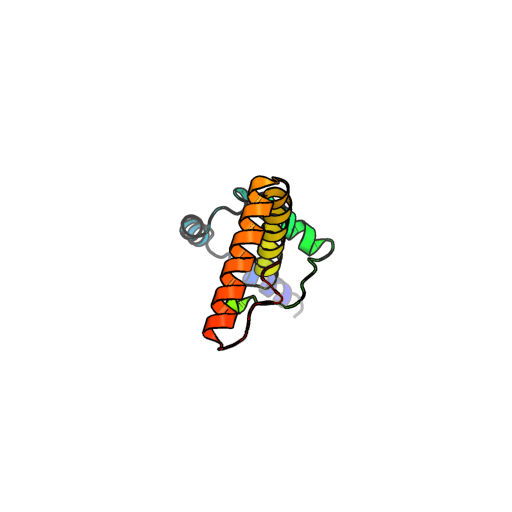 -5.005 -1.200 2.945 1.00 97.25 72 LEU A CA 1
ATOM 573 C C . LEU A 1 72 ? -5.719 -0.213 2.013 1.00 97.25 72 LEU A C 1
ATOM 575 O O . LEU A 1 72 ? -5.264 0.018 0.891 1.00 97.25 72 LEU A O 1
ATOM 579 N N . HIS A 1 73 ? -6.830 0.368 2.461 1.00 97.44 73 HIS A N 1
ATOM 580 C CA . HIS A 1 73 ? -7.555 1.370 1.691 1.00 97.44 73 HIS A CA 1
ATOM 581 C C . HIS A 1 73 ? -6.723 2.642 1.490 1.00 97.44 73 HIS A C 1
ATOM 583 O O . HIS A 1 73 ? -6.575 3.085 0.350 1.00 97.44 73 HIS A O 1
ATOM 589 N N . CYS A 1 74 ? -6.091 3.158 2.549 1.00 96.94 74 CYS A N 1
ATOM 590 C CA . CYS A 1 74 ? -5.175 4.299 2.454 1.00 96.94 74 CYS A CA 1
ATOM 591 C C . CYS A 1 74 ? -4.041 4.051 1.453 1.00 96.94 74 CYS A C 1
ATOM 593 O O . CYS A 1 74 ? -3.778 4.898 0.600 1.00 96.94 74 CYS A O 1
ATOM 595 N N . LEU A 1 75 ? -3.402 2.877 1.511 1.00 96.25 75 LEU A N 1
ATOM 596 C CA . LEU A 1 75 ? -2.341 2.506 0.573 1.00 96.25 75 LEU A CA 1
ATOM 597 C C . LEU A 1 75 ? -2.847 2.502 -0.871 1.00 96.25 75 LEU A C 1
ATOM 599 O O . LEU A 1 75 ? -2.199 3.060 -1.750 1.00 96.25 75 LEU A O 1
ATOM 603 N N . ARG A 1 76 ? -4.022 1.925 -1.134 1.00 96.44 76 ARG A N 1
ATOM 604 C CA . ARG A 1 76 ? -4.591 1.912 -2.490 1.00 96.44 76 ARG A CA 1
ATOM 605 C C . ARG A 1 76 ? -4.849 3.314 -3.024 1.00 96.44 76 ARG A C 1
ATOM 607 O O . ARG A 1 76 ? -4.502 3.572 -4.172 1.00 96.44 76 ARG A O 1
ATOM 614 N N . LEU A 1 77 ? -5.410 4.207 -2.210 1.00 96.00 77 LEU A N 1
ATOM 615 C CA . LEU A 1 77 ? -5.610 5.605 -2.601 1.00 96.00 77 LEU A CA 1
ATOM 616 C C . LEU A 1 77 ? -4.274 6.309 -2.872 1.00 96.00 77 LEU A C 1
ATOM 618 O O . LEU A 1 77 ? -4.138 7.002 -3.880 1.00 96.00 77 LEU A O 1
ATOM 622 N N . ALA A 1 78 ? -3.271 6.085 -2.020 1.00 95.94 78 ALA A N 1
ATOM 623 C CA . ALA A 1 78 ? -1.939 6.648 -2.208 1.00 95.94 78 ALA A CA 1
ATOM 624 C C . ALA A 1 78 ? -1.320 6.190 -3.536 1.00 95.94 78 ALA A C 1
ATOM 626 O O . ALA A 1 78 ? -0.874 7.027 -4.315 1.00 95.94 78 ALA A O 1
ATOM 627 N N . PHE A 1 79 ? -1.368 4.892 -3.852 1.00 95.69 79 PHE A N 1
ATOM 628 C CA . PHE A 1 79 ? -0.870 4.366 -5.127 1.00 95.69 79 PHE A CA 1
ATOM 629 C C . PHE A 1 79 ? -1.675 4.863 -6.330 1.00 95.69 79 PHE A C 1
ATOM 631 O O . PHE A 1 79 ? -1.088 5.172 -7.363 1.00 95.69 79 PHE A O 1
ATOM 638 N N . GLN A 1 80 ? -2.998 5.001 -6.207 1.00 95.56 80 GLN A N 1
ATOM 639 C CA . GLN A 1 80 ? -3.820 5.600 -7.262 1.00 95.56 80 GLN A CA 1
ATOM 640 C C . GLN A 1 80 ? -3.402 7.036 -7.577 1.00 95.56 80 GLN A C 1
ATOM 642 O O . GLN A 1 80 ? -3.484 7.437 -8.733 1.00 95.56 80 GLN A O 1
ATOM 647 N N . GLN A 1 81 ? -2.969 7.808 -6.579 1.00 95.69 81 GLN A N 1
ATOM 648 C CA . GLN A 1 81 ? -2.495 9.171 -6.793 1.00 95.69 81 GLN A CA 1
ATOM 649 C C . GLN A 1 81 ? -1.038 9.209 -7.267 1.00 95.69 81 GLN A C 1
ATOM 651 O O . GLN A 1 81 ? -0.724 9.948 -8.195 1.00 95.69 81 GLN A O 1
ATOM 656 N N . LEU A 1 82 ? -0.165 8.404 -6.660 1.00 95.81 82 LEU A N 1
ATOM 657 C CA . LEU A 1 82 ? 1.260 8.320 -6.982 1.00 95.81 82 LEU A CA 1
ATOM 658 C C . LEU A 1 82 ? 1.481 7.914 -8.446 1.00 95.81 82 LEU A C 1
ATOM 660 O O . LEU A 1 82 ? 2.276 8.523 -9.152 1.00 95.81 82 LEU A O 1
ATOM 664 N N . LEU A 1 83 ? 0.725 6.924 -8.922 1.00 96.50 83 LEU A N 1
ATOM 665 C CA . LEU A 1 83 ? 0.849 6.384 -10.276 1.00 96.50 83 LEU A CA 1
ATOM 666 C C . LEU A 1 83 ? 0.149 7.235 -11.351 1.00 96.50 83 LEU A C 1
ATOM 668 O O . LEU A 1 83 ? 0.146 6.846 -12.516 1.00 96.50 83 LEU A O 1
ATOM 672 N N . ARG A 1 84 ? -0.451 8.382 -10.996 1.00 97.31 84 ARG A N 1
ATOM 673 C CA . ARG A 1 84 ? -0.943 9.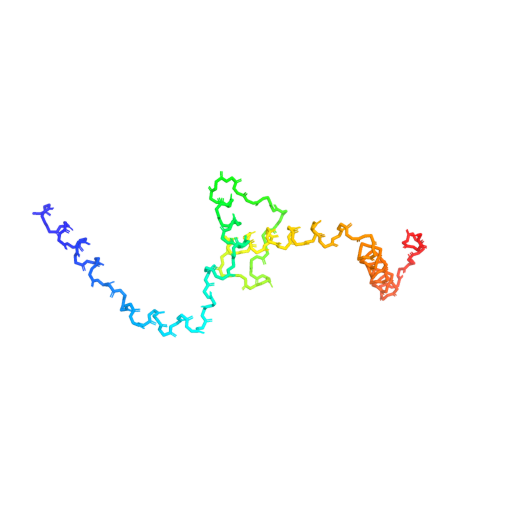354 -11.993 1.00 97.31 84 ARG A CA 1
ATOM 674 C C . ARG A 1 84 ? 0.187 10.121 -12.660 1.00 97.31 84 ARG A C 1
ATOM 676 O O . ARG A 1 84 ? 0.004 10.589 -13.779 1.00 97.31 84 ARG A O 1
ATOM 683 N N . ASP A 1 85 ? 1.313 10.278 -11.973 1.00 97.69 85 ASP A N 1
ATOM 684 C CA . ASP A 1 85 ? 2.498 10.887 -12.553 1.00 97.69 85 ASP A CA 1
ATOM 685 C C . ASP A 1 85 ? 3.169 9.898 -13.529 1.00 97.69 85 ASP A C 1
ATOM 687 O O . ASP A 1 85 ? 3.583 8.816 -13.099 1.00 97.69 85 ASP A O 1
ATOM 691 N N 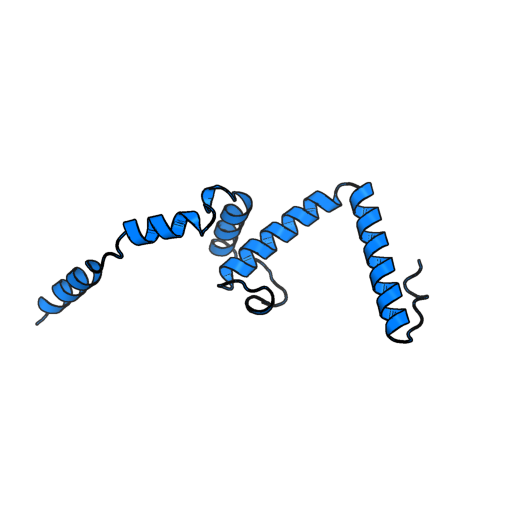. PRO A 1 86 ? 3.295 10.229 -14.831 1.00 97.31 86 PRO A N 1
ATOM 692 C CA . PRO A 1 86 ? 3.849 9.308 -15.822 1.00 97.31 86 PRO A CA 1
ATOM 693 C C . PRO A 1 86 ? 5.285 8.877 -15.516 1.00 97.31 86 PRO A C 1
ATOM 695 O O . PRO A 1 86 ? 5.647 7.736 -15.795 1.00 97.31 86 PRO A O 1
ATOM 698 N N . VAL A 1 87 ? 6.096 9.762 -14.930 1.00 97.62 87 VAL A N 1
ATOM 699 C CA . VAL A 1 87 ? 7.491 9.452 -14.583 1.00 97.62 87 VAL A CA 1
ATOM 700 C C . VAL A 1 87 ? 7.530 8.398 -13.480 1.00 97.62 87 VAL A C 1
ATOM 702 O O . VAL A 1 87 ? 8.209 7.381 -13.614 1.00 97.62 87 VAL A O 1
ATOM 705 N N . THR A 1 88 ? 6.743 8.602 -12.425 1.00 97.19 88 THR A N 1
ATOM 706 C CA . THR A 1 88 ? 6.623 7.660 -11.310 1.00 97.19 88 THR A CA 1
ATOM 707 C C . THR A 1 88 ? 6.038 6.323 -11.757 1.00 97.19 88 THR A C 1
ATOM 709 O O . THR A 1 88 ? 6.522 5.270 -11.344 1.00 97.19 88 THR A O 1
ATOM 712 N N . TYR A 1 89 ? 5.031 6.347 -12.632 1.00 97.19 89 TYR A N 1
ATOM 713 C CA . TYR A 1 89 ? 4.446 5.139 -13.206 1.00 97.19 89 TYR A CA 1
ATOM 714 C C . TYR A 1 89 ? 5.474 4.316 -13.992 1.00 97.19 89 TYR A C 1
ATOM 716 O O . TYR A 1 89 ? 5.595 3.111 -13.762 1.00 97.19 89 TYR A O 1
ATOM 724 N N . LEU A 1 90 ? 6.224 4.955 -14.899 1.00 97.12 90 LEU A N 1
ATOM 725 C CA . LEU A 1 90 ? 7.238 4.276 -15.709 1.00 97.12 90 LEU A CA 1
ATOM 726 C C . LEU A 1 90 ? 8.327 3.671 -14.827 1.00 97.12 90 LEU A C 1
ATOM 728 O O . LEU A 1 90 ? 8.602 2.479 -14.942 1.00 97.12 90 LEU A O 1
ATOM 732 N N . TRP A 1 91 ? 8.854 4.456 -13.884 1.00 96.75 91 TRP A N 1
ATOM 733 C CA . TRP A 1 91 ? 9.848 3.976 -12.929 1.00 96.75 91 TRP A CA 1
ATOM 734 C C . TRP A 1 91 ? 9.343 2.771 -12.125 1.00 96.75 91 TRP A C 1
ATOM 736 O O . TRP A 1 91 ? 10.062 1.785 -11.971 1.00 96.75 91 TRP A O 1
ATOM 746 N N . PHE A 1 92 ? 8.096 2.811 -11.645 1.00 96.31 92 PHE A N 1
ATOM 747 C CA . PHE A 1 92 ? 7.511 1.709 -10.883 1.00 96.31 92 PHE A CA 1
ATOM 748 C C . PHE A 1 92 ? 7.377 0.436 -11.732 1.00 96.31 92 PHE A C 1
ATOM 750 O O . PHE A 1 92 ? 7.660 -0.665 -11.257 1.00 96.31 92 PHE A O 1
ATOM 757 N N . ALA A 1 93 ? 6.980 0.581 -12.998 1.00 94.81 93 ALA A N 1
ATOM 758 C CA . ALA A 1 93 ? 6.883 -0.531 -13.936 1.00 94.81 93 ALA A CA 1
ATOM 759 C C . ALA A 1 93 ? 8.264 -1.127 -14.273 1.00 94.81 93 ALA A C 1
ATOM 761 O O . ALA A 1 93 ? 8.404 -2.350 -14.288 1.00 94.81 93 ALA A O 1
ATOM 762 N N . ASP A 1 94 ? 9.280 -0.286 -14.490 1.00 95.06 94 ASP A N 1
ATOM 763 C CA . ASP A 1 94 ? 10.663 -0.711 -14.740 1.00 95.06 94 ASP A CA 1
ATOM 764 C C . ASP A 1 94 ? 11.253 -1.454 -13.538 1.00 95.06 94 ASP A C 1
ATOM 766 O O . ASP A 1 94 ? 11.784 -2.556 -13.682 1.00 95.06 94 ASP A O 1
ATOM 770 N N . ALA A 1 95 ? 11.099 -0.896 -12.335 1.00 95.56 95 ALA A N 1
ATOM 771 C CA . ALA A 1 95 ? 11.560 -1.529 -11.105 1.00 95.56 95 ALA A CA 1
ATOM 772 C C . ALA A 1 95 ? 10.885 -2.894 -10.887 1.00 95.56 95 ALA A C 1
ATOM 774 O O . ALA A 1 95 ? 11.547 -3.871 -10.538 1.00 95.56 95 ALA A O 1
ATOM 775 N N . GLY A 1 96 ? 9.576 -2.984 -11.144 1.00 93.25 96 GLY A N 1
ATOM 776 C CA . GLY A 1 96 ? 8.833 -4.241 -11.075 1.00 93.25 96 GLY A CA 1
ATOM 777 C C . GLY A 1 96 ? 9.335 -5.286 -12.075 1.00 93.25 96 GLY A C 1
ATOM 778 O O . GLY A 1 96 ? 9.544 -6.438 -11.692 1.00 93.25 96 GLY A O 1
ATOM 779 N N . ARG A 1 97 ? 9.581 -4.892 -13.333 1.00 93.06 97 ARG A N 1
ATOM 780 C CA . ARG A 1 97 ? 10.172 -5.773 -14.356 1.00 93.06 97 ARG A CA 1
ATOM 781 C C . ARG A 1 97 ? 11.536 -6.301 -13.931 1.00 93.06 97 ARG A C 1
ATOM 783 O O . ARG A 1 97 ? 11.785 -7.499 -14.068 1.00 93.06 97 ARG A O 1
ATOM 790 N N . GLN A 1 98 ? 12.388 -5.437 -13.383 1.00 93.38 98 GLN A N 1
ATOM 791 C CA . GLN A 1 98 ? 13.716 -5.831 -12.922 1.00 93.38 98 GLN A CA 1
ATOM 792 C C . GLN A 1 98 ? 13.629 -6.861 -11.790 1.00 93.38 98 GLN A C 1
ATOM 794 O O . GLN A 1 98 ? 14.219 -7.931 -11.895 1.00 93.38 98 GLN A O 1
ATOM 799 N N . ILE A 1 99 ? 12.815 -6.599 -10.760 1.00 94.56 99 ILE A N 1
ATOM 800 C CA . ILE A 1 99 ? 12.632 -7.524 -9.629 1.00 94.56 99 ILE A CA 1
ATOM 801 C C . ILE A 1 99 ? 12.128 -8.894 -10.103 1.00 94.56 99 ILE A C 1
ATOM 803 O O . ILE A 1 99 ? 12.615 -9.925 -9.641 1.00 94.56 99 ILE A O 1
ATOM 807 N N . LEU A 1 100 ? 11.152 -8.923 -11.016 1.00 92.00 100 LEU A N 1
ATOM 808 C CA . LEU A 1 100 ? 10.622 -10.179 -11.554 1.00 92.00 100 LEU A CA 1
ATOM 809 C C . LEU A 1 100 ? 11.673 -10.935 -12.368 1.00 92.00 100 LEU A C 1
ATOM 811 O O . LEU A 1 100 ? 11.811 -12.145 -12.201 1.00 92.00 100 LEU A O 1
ATOM 815 N N . THR A 1 101 ? 12.432 -10.224 -13.201 1.00 91.38 101 THR A N 1
ATOM 816 C CA . THR A 1 101 ? 13.536 -10.796 -13.982 1.00 91.38 101 THR A CA 1
ATOM 817 C C . THR A 1 101 ? 14.571 -11.435 -13.062 1.00 91.38 101 THR A C 1
ATOM 819 O O . THR A 1 101 ? 14.918 -12.602 -13.242 1.00 91.38 101 THR A O 1
ATOM 822 N N . ASP A 1 102 ? 14.999 -10.714 -12.026 1.00 91.81 102 ASP A N 1
ATOM 823 C CA . ASP A 1 102 ? 15.990 -11.198 -11.065 1.00 91.81 102 ASP A CA 1
ATOM 824 C C . ASP A 1 102 ? 15.478 -12.420 -10.293 1.00 91.81 102 ASP A C 1
ATOM 826 O O . ASP A 1 102 ? 16.211 -13.391 -10.102 1.00 91.81 102 ASP A O 1
ATOM 830 N N . LEU A 1 103 ? 14.199 -12.421 -9.901 1.00 93.50 103 LEU A N 1
ATOM 831 C CA . LEU A 1 103 ? 13.578 -13.553 -9.215 1.00 93.50 103 LEU A CA 1
ATOM 832 C C . LEU A 1 103 ? 13.497 -14.801 -10.108 1.00 93.50 103 LEU A C 1
ATOM 834 O O . LEU A 1 103 ? 13.691 -15.918 -9.628 1.00 93.50 103 LEU A O 1
ATOM 838 N N . MET A 1 104 ? 13.216 -14.629 -11.401 1.00 90.75 104 MET A N 1
ATOM 839 C CA . MET A 1 104 ? 13.177 -15.734 -12.360 1.00 90.75 104 MET A CA 1
ATOM 840 C C . MET A 1 104 ? 14.559 -16.322 -12.608 1.00 90.75 104 MET A C 1
ATOM 842 O O . MET A 1 104 ? 14.707 -17.542 -12.567 1.00 90.75 104 MET A O 1
ATOM 846 N N . LEU A 1 105 ? 15.562 -15.465 -12.801 1.00 90.94 105 LEU A N 1
ATOM 847 C CA . LEU A 1 105 ? 16.949 -15.892 -12.957 1.00 90.94 105 LEU A CA 1
ATOM 848 C C . LEU A 1 105 ? 17.446 -16.621 -11.706 1.00 90.94 105 LEU A C 1
ATOM 850 O O . LEU A 1 105 ? 18.077 -17.665 -11.827 1.00 90.94 105 LEU A O 1
ATOM 854 N N . TYR A 1 106 ? 17.098 -16.130 -10.512 1.00 94.06 106 TYR A N 1
ATOM 855 C CA . TYR A 1 106 ? 17.399 -16.817 -9.254 1.00 94.06 106 TYR A CA 1
ATOM 856 C C . TYR A 1 106 ? 16.754 -18.211 -9.167 1.00 94.06 106 TYR A C 1
ATOM 858 O O . TYR A 1 106 ? 17.302 -19.113 -8.540 1.00 94.06 106 TYR A O 1
ATOM 866 N N . GLY A 1 107 ? 15.593 -18.397 -9.797 1.00 93.56 107 GLY A N 1
ATOM 867 C CA . GLY A 1 107 ? 14.891 -19.678 -9.883 1.00 93.56 107 GLY A CA 1
ATOM 868 C C . GLY A 1 107 ? 15.252 -20.540 -11.099 1.00 93.56 107 GLY A C 1
ATOM 869 O O . GLY A 1 107 ? 14.477 -21.448 -11.410 1.00 93.56 107 GLY A O 1
ATOM 870 N N . ASP A 1 108 ? 16.345 -20.242 -11.814 1.00 88.69 108 ASP A N 1
ATOM 871 C CA . ASP A 1 108 ? 16.771 -20.913 -13.054 1.00 88.69 108 ASP A CA 1
ATOM 872 C C . ASP A 1 108 ? 15.674 -20.957 -14.145 1.00 88.69 108 ASP A C 1
ATOM 874 O O . ASP A 1 108 ? 15.536 -21.922 -14.905 1.00 88.69 108 ASP A O 1
ATOM 878 N N . ARG A 1 109 ? 14.843 -19.908 -14.223 1.00 86.31 109 ARG A N 1
ATOM 879 C CA . ARG A 1 109 ? 13.808 -19.728 -15.256 1.00 86.31 109 ARG A CA 1
ATOM 880 C C . ARG A 1 109 ? 14.226 -18.653 -16.256 1.00 86.31 109 ARG A C 1
ATOM 882 O O . ARG A 1 109 ? 14.793 -17.634 -15.880 1.00 86.31 109 ARG A O 1
ATOM 889 N N . ASP A 1 110 ? 13.902 -18.867 -17.530 1.00 84.00 110 ASP A N 1
ATOM 890 C CA . ASP A 1 110 ? 14.164 -17.900 -18.603 1.00 84.00 110 ASP A CA 1
ATOM 891 C C . ASP A 1 110 ? 13.163 -16.723 -18.520 1.00 84.00 110 ASP A C 1
ATOM 893 O O . ASP A 1 110 ? 11.955 -16.966 -18.603 1.00 84.00 110 ASP A O 1
ATOM 897 N N . PRO A 1 111 ? 13.617 -15.465 -18.351 1.00 81.31 111 PRO A N 1
ATOM 898 C CA . PRO A 1 111 ? 12.742 -14.304 -18.204 1.00 81.31 111 PRO A CA 1
ATOM 899 C C . PRO A 1 111 ? 12.304 -13.678 -19.537 1.00 81.31 111 PRO A C 1
ATOM 901 O O . PRO A 1 111 ? 11.678 -12.622 -19.511 1.00 81.31 111 PRO A O 1
ATOM 904 N N . LYS A 1 112 ? 12.621 -14.269 -20.702 1.00 79.00 112 LYS A N 1
ATOM 905 C CA . LYS A 1 112 ? 12.342 -13.6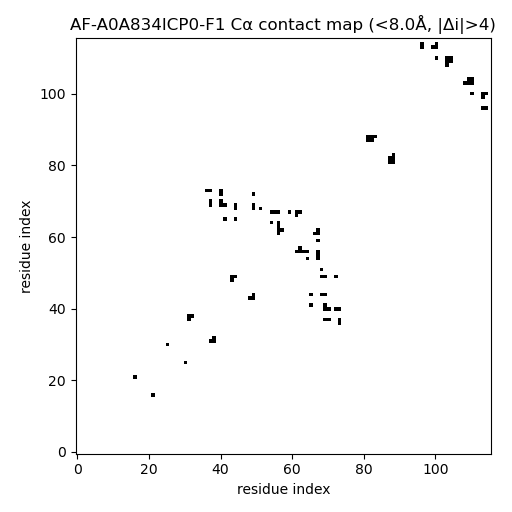78 -22.032 1.00 79.00 112 LYS A CA 1
ATOM 906 C C . LYS A 1 112 ? 10.922 -13.145 -22.227 1.00 79.00 112 LYS A C 1
ATOM 908 O O . LYS A 1 112 ? 10.768 -12.116 -22.877 1.00 79.00 112 LYS A O 1
ATOM 913 N N . ASP A 1 113 ? 9.915 -13.783 -21.638 1.00 67.94 113 ASP A N 1
ATOM 914 C CA . ASP A 1 113 ? 8.514 -13.349 -21.749 1.00 67.94 113 ASP A CA 1
ATOM 915 C C . ASP A 1 113 ? 8.214 -12.032 -20.994 1.00 67.94 113 ASP A C 1
ATOM 917 O O . ASP A 1 113 ? 7.156 -11.435 -21.188 1.00 67.94 113 ASP A O 1
ATOM 921 N N . PHE A 1 114 ? 9.139 -11.560 -20.150 1.00 64.69 114 PHE A N 1
ATOM 922 C CA . PHE A 1 114 ? 9.000 -10.374 -19.293 1.00 64.69 114 PHE A CA 1
ATOM 923 C C . PHE A 1 114 ? 9.922 -9.209 -19.687 1.00 64.69 114 PHE A C 1
ATOM 925 O O . PHE A 1 114 ? 9.851 -8.144 -19.074 1.00 64.69 114 PHE A O 1
ATOM 932 N N . LEU A 1 115 ? 10.766 -9.391 -20.708 1.00 62.75 115 LEU A N 1
ATOM 933 C CA . LEU A 1 115 ? 11.741 -8.400 -21.188 1.00 62.75 115 LEU A CA 1
ATOM 934 C C . LEU A 1 115 ? 11.183 -7.447 -22.271 1.00 62.75 115 LEU A C 1
ATOM 936 O O . LEU A 1 115 ? 11.963 -6.888 -23.041 1.00 62.75 115 LEU A O 1
ATOM 940 N N . ILE A 1 116 ? 9.857 -7.284 -22.363 1.00 57.34 116 ILE A N 1
ATOM 941 C CA . ILE A 1 116 ? 9.180 -6.457 -23.385 1.00 57.34 116 ILE A CA 1
ATOM 942 C C . ILE A 1 116 ? 8.925 -5.038 -22.872 1.00 57.34 116 ILE A C 1
ATOM 944 O O . ILE A 1 116 ? 8.393 -4.902 -21.743 1.00 57.34 116 ILE A O 1
#

pLDDT: mean 82.6, std 17.75, range [48.78, 97.88]

Solvent-accessible surface area (backbone atoms only — not comparable to full-atom values): 6922 Å² total; per-residue (Å²): 124,80,68,60,54,58,52,52,57,58,56,63,63,65,72,59,74,59,65,66,64,55,54,67,46,47,83,76,44,80,64,68,83,80,35,62,62,46,52,50,28,47,56,40,41,77,75,73,50,66,95,72,96,70,89,54,28,71,84,73,68,37,96,37,66,67,56,34,45,18,51,52,47,41,50,51,53,50,49,61,57,54,52,65,42,66,68,53,34,50,52,52,52,51,53,50,44,50,54,52,40,55,53,29,52,75,67,79,39,86,44,74,92,62,76,121

Organism: Rhynchophorus ferrugineus (NCBI:txid354439)

Radius of gyration: 23.83 Å; Cα contacts (8 Å, |Δi|>4): 54; chains: 1; bounding box: 53×34×66 Å

Sequence (116 aa):
MQQELASSWFQNAEEVADLKEFEEFSDYFPDLESYPLYQAALKQLENGGIPCRTLRTEVVKCGSDGEYLGKLHCLRLAFQQLLRDPVTYLWFADAGRQILTDLMLYGDRDPKDFLI

Secondary structure (DSSP, 8-state):
--HHHHHHHHHHT-----HHHHHHHHTTSPPGGG-HHHHHHHHHHHHH----SS--TTTTT-SSHHHHHHHHHHHHHHHHHHTTSHHHHHHHHHHHHHHHHHHHHHTT---GGG--

Mean predicted aligned error: 12.1 Å